Protein AF-A0A8J8AXZ5-F1 (afdb_monomer)

InterPro domains:
  IPR045390 ABC-three component system, Middle Component 3 [PF20131] (5-88)

Radius of gyration: 21.17 Å; Cα contacts (8 Å, |Δi|>4): 32; chains: 1; bounding box: 47×40×42 Å

Nearest PDB structures (foldseek):
  8him-assembly1_C  TM=4.279E-01  e=1.914E+00  Brassica oleracea
  8wm9-assembly1_B  TM=2.782E-01  e=3.868E+00  Homo sapiens

Solvent-accessible surface area (backbone atoms only — not comparable to full-atom values): 5442 Å² total; per-residue (Å²): 136,82,63,65,66,61,54,51,53,54,50,49,56,50,50,63,75,38,45,67,57,54,49,52,50,50,52,50,29,42,76,71,56,45,29,47,74,43,80,88,78,75,42,76,46,75,42,85,63,84,63,70,76,85,68,53,70,74,58,58,65,42,48,68,53,50,52,54,48,49,61,51,50,73,76,48,58,70,70,58,50,40,63,72,69,66,63,77,131

Sequence (89 aa):
MLDTESELIAVNARALALRELTLASLSLGVATGLLAVDHEAALVYSLDTNRKPVVAEGVKQMERGAERLGLWFAQLPQEQVFSMLRVAY

Structure (mmCIF, N/CA/C/O backbone):
data_AF-A0A8J8AXZ5-F1
#
_entry.id   AF-A0A8J8AXZ5-F1
#
loop_
_atom_site.group_PDB
_atom_site.id
_atom_site.type_symbol
_atom_site.label_atom_id
_atom_site.label_alt_id
_atom_site.label_comp_id
_atom_site.label_asym_id
_atom_site.label_entity_id
_atom_site.label_seq_id
_atom_site.pdbx_PDB_ins_code
_atom_site.Cartn_x
_atom_site.Cartn_y
_atom_site.Cartn_z
_atom_site.occupancy
_atom_site.B_iso_or_equiv
_atom_site.auth_seq_id
_atom_site.auth_comp_id
_atom_site.auth_asym_id
_atom_site.auth_atom_id
_atom_site.pdbx_PDB_model_num
ATOM 1 N N . MET A 1 1 ? -26.233 -10.534 18.892 1.00 46.12 1 MET A N 1
ATOM 2 C CA . MET A 1 1 ? -25.946 -11.312 17.674 1.00 46.12 1 MET A CA 1
ATOM 3 C C . MET A 1 1 ? -26.086 -10.312 16.545 1.00 46.12 1 MET A C 1
ATOM 5 O O . MET A 1 1 ? -27.199 -9.882 16.306 1.00 46.12 1 MET A O 1
ATOM 9 N N . LEU A 1 2 ? -24.970 -9.754 16.071 1.00 54.22 2 LEU A N 1
ATOM 10 C CA . LEU A 1 2 ? -24.983 -8.660 15.095 1.00 54.22 2 LEU A CA 1
ATOM 11 C C . LEU A 1 2 ? -25.192 -9.244 13.693 1.00 54.22 2 LEU A C 1
ATOM 13 O O . LEU A 1 2 ? -24.600 -10.271 13.362 1.00 54.22 2 LEU A O 1
ATOM 17 N N . ASP A 1 3 ? -26.085 -8.609 12.938 1.00 66.75 3 ASP A N 1
ATOM 18 C CA . ASP A 1 3 ? -26.599 -9.052 11.643 1.00 66.75 3 ASP A CA 1
ATOM 19 C C . ASP A 1 3 ? -25.522 -8.957 10.552 1.00 66.75 3 ASP A C 1
ATOM 21 O O . ASP A 1 3 ? -25.241 -7.884 10.012 1.00 66.75 3 ASP A O 1
ATOM 25 N N . THR A 1 4 ? -24.940 -10.101 10.191 1.00 75.56 4 THR A N 1
ATOM 26 C CA . THR A 1 4 ? -23.935 -10.260 9.121 1.00 75.56 4 THR A CA 1
ATOM 27 C C . THR A 1 4 ? -24.382 -9.687 7.773 1.00 75.56 4 THR A C 1
ATOM 29 O O . THR A 1 4 ? -23.559 -9.238 6.977 1.00 75.56 4 THR A O 1
ATOM 32 N N . GLU A 1 5 ? -25.687 -9.663 7.511 1.00 75.44 5 GLU A N 1
ATOM 33 C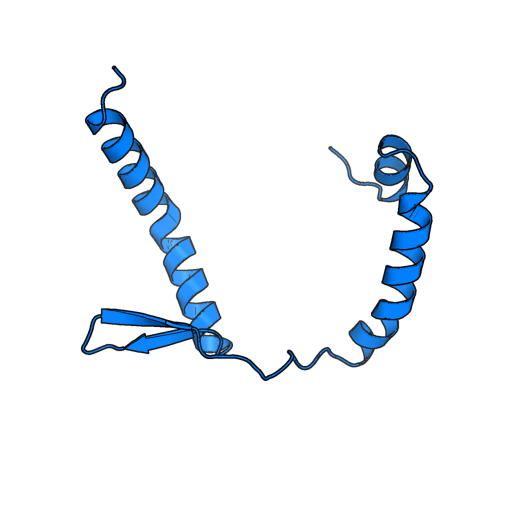 CA . GLU A 1 5 ? -26.268 -9.104 6.289 1.00 75.44 5 GLU A CA 1
ATOM 34 C C . GLU A 1 5 ? -26.086 -7.580 6.205 1.00 75.44 5 GLU A C 1
ATOM 36 O O . GLU A 1 5 ? -25.727 -7.044 5.153 1.00 75.44 5 GLU A O 1
ATOM 41 N N . SER A 1 6 ? -26.230 -6.875 7.331 1.00 75.62 6 SER A N 1
ATOM 42 C CA . SER A 1 6 ? -26.044 -5.424 7.379 1.00 75.62 6 SER A CA 1
ATOM 43 C C . SER A 1 6 ? -24.572 -5.032 7.196 1.00 75.62 6 SER A C 1
ATOM 45 O O . SER A 1 6 ? -24.281 -3.999 6.589 1.00 75.62 6 SER A O 1
ATOM 47 N N . GLU A 1 7 ? -23.636 -5.857 7.675 1.00 78.31 7 GLU A N 1
ATOM 48 C CA . GLU A 1 7 ? -22.196 -5.657 7.463 1.00 78.31 7 GLU A CA 1
ATOM 49 C C . GLU A 1 7 ? -21.804 -5.862 5.993 1.00 78.31 7 GLU A C 1
ATOM 51 O O . GLU A 1 7 ? -21.066 -5.051 5.429 1.00 78.31 7 GLU A O 1
ATOM 56 N N . LEU A 1 8 ? -22.346 -6.894 5.339 1.00 77.94 8 LEU A N 1
ATOM 57 C CA . LEU A 1 8 ? -22.126 -7.167 3.914 1.00 77.94 8 LEU A CA 1
ATOM 58 C C . LEU A 1 8 ? -22.591 -6.010 3.021 1.00 77.94 8 LEU A C 1
ATOM 60 O O . LEU A 1 8 ? -21.866 -5.604 2.108 1.00 77.94 8 LEU A O 1
ATOM 64 N N . ILE A 1 9 ? -23.766 -5.442 3.304 1.00 81.62 9 ILE A N 1
ATOM 65 C CA . ILE A 1 9 ? -24.295 -4.286 2.566 1.00 81.62 9 ILE A CA 1
ATOM 66 C C . ILE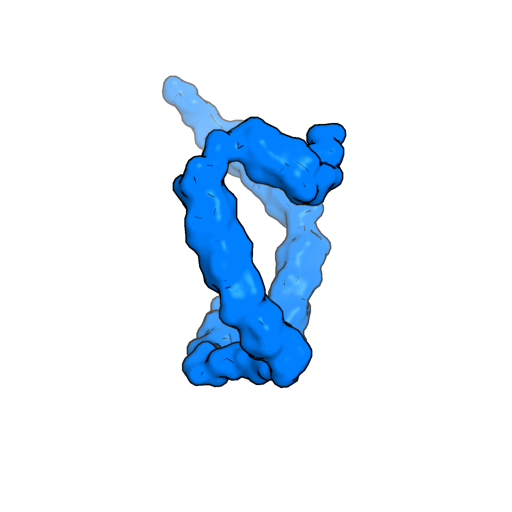 A 1 9 ? -23.395 -3.059 2.768 1.00 81.62 9 ILE A C 1
ATOM 68 O O . ILE A 1 9 ? -23.075 -2.360 1.803 1.00 81.62 9 ILE A O 1
ATOM 72 N N . ALA A 1 10 ? -22.927 -2.822 3.997 1.00 81.62 10 ALA A N 1
ATOM 73 C CA . ALA A 1 10 ? -22.020 -1.718 4.294 1.00 81.62 10 ALA A CA 1
ATOM 74 C C . ALA A 1 10 ? -20.666 -1.859 3.568 1.00 81.62 10 ALA A C 1
ATOM 76 O O . ALA A 1 10 ? -20.147 -0.878 3.026 1.00 81.62 10 ALA A O 1
ATOM 77 N N . VAL A 1 11 ? -20.108 -3.073 3.501 1.00 84.19 11 VAL A N 1
ATOM 78 C CA . VAL A 1 11 ? -18.870 -3.357 2.755 1.00 84.19 11 VAL A CA 1
ATOM 79 C C . VAL A 1 11 ? -19.075 -3.163 1.255 1.00 84.19 11 VAL A C 1
ATOM 81 O O . VAL A 1 11 ? -18.234 -2.539 0.609 1.00 84.19 11 VAL A O 1
ATOM 84 N N . ASN A 1 12 ? -20.194 -3.633 0.698 1.00 87.81 12 ASN A N 1
ATOM 85 C CA . ASN A 1 12 ? -20.497 -3.481 -0.724 1.00 87.81 12 ASN A CA 1
ATOM 86 C C . ASN A 1 12 ? -20.602 -2.004 -1.132 1.00 87.81 12 ASN A C 1
ATOM 88 O O . ASN A 1 12 ? -19.940 -1.577 -2.079 1.00 87.81 12 ASN A O 1
ATOM 92 N N . ALA A 1 13 ? -21.355 -1.204 -0.371 1.00 87.81 13 ALA A N 1
ATOM 93 C CA . ALA A 1 13 ? -21.496 0.227 -0.630 1.00 87.81 13 ALA A CA 1
ATOM 94 C C . ALA A 1 13 ? -20.137 0.946 -0.594 1.00 87.81 13 ALA A C 1
ATOM 96 O O . ALA A 1 13 ? -19.834 1.775 -1.455 1.00 87.81 13 ALA A O 1
ATOM 97 N N . ARG A 1 14 ? -19.277 0.581 0.365 1.00 87.00 14 ARG A N 1
ATOM 98 C CA . ARG A 1 14 ? -17.915 1.117 0.463 1.00 87.00 14 ARG A CA 1
ATOM 99 C C . ARG A 1 14 ? -17.032 0.675 -0.703 1.00 87.00 14 ARG A C 1
ATOM 101 O O . ARG A 1 14 ? -16.284 1.492 -1.229 1.00 87.00 14 ARG A O 1
ATOM 108 N N . ALA A 1 15 ? -17.131 -0.582 -1.129 1.00 87.19 15 ALA A N 1
ATOM 109 C CA . ALA A 1 15 ? -16.389 -1.102 -2.273 1.00 87.19 15 ALA A CA 1
ATOM 110 C C . ALA A 1 15 ? -16.772 -0.374 -3.573 1.00 87.19 15 ALA A C 1
ATOM 112 O O . ALA A 1 15 ? -15.895 -0.002 -4.349 1.00 87.19 15 ALA A O 1
ATOM 113 N N . LEU A 1 16 ? -18.064 -0.092 -3.777 1.00 92.38 16 LEU A N 1
ATOM 114 C CA . LEU A 1 16 ? -18.538 0.696 -4.917 1.00 92.38 16 LEU A CA 1
ATOM 115 C C . LEU A 1 16 ? -18.032 2.141 -4.865 1.00 92.38 16 LEU A C 1
ATOM 117 O O . LEU A 1 16 ? -17.554 2.652 -5.877 1.00 92.38 16 LEU A O 1
ATOM 121 N N . ALA A 1 17 ? -18.077 2.781 -3.693 1.00 92.56 17 ALA A N 1
ATOM 122 C CA . ALA A 1 17 ? -17.576 4.144 -3.511 1.00 92.56 17 ALA A CA 1
ATOM 123 C C . ALA A 1 17 ? -16.059 4.261 -3.748 1.00 92.56 17 ALA A C 1
ATOM 125 O O . ALA A 1 17 ? -15.582 5.294 -4.212 1.00 92.56 17 ALA A O 1
ATOM 126 N N . LEU A 1 18 ? -15.297 3.202 -3.452 1.00 93.62 18 LEU A N 1
ATOM 127 C CA . LEU A 1 18 ? -13.842 3.166 -3.613 1.00 93.62 18 LEU A CA 1
ATOM 128 C C . LEU A 1 18 ? -13.381 2.616 -4.968 1.00 93.62 18 LEU A C 1
ATOM 130 O O . LEU A 1 18 ? -12.179 2.600 -5.214 1.00 93.62 18 LEU A O 1
ATOM 134 N N . ARG A 1 19 ? -14.292 2.213 -5.863 1.00 92.50 19 ARG A N 1
ATOM 135 C CA . ARG A 1 19 ? -13.952 1.558 -7.139 1.00 92.50 19 ARG A CA 1
ATOM 136 C C . ARG A 1 19 ? -12.907 2.330 -7.948 1.00 92.50 19 ARG A C 1
ATOM 138 O O . ARG A 1 19 ? -11.922 1.748 -8.393 1.00 92.50 19 ARG A O 1
ATOM 145 N N . GLU A 1 20 ? -13.107 3.637 -8.107 1.00 92.94 20 GLU A N 1
ATOM 146 C CA . GLU A 1 20 ? -12.182 4.504 -8.849 1.00 92.94 20 GLU A CA 1
ATOM 147 C C . GLU A 1 20 ? -10.821 4.623 -8.147 1.00 92.94 20 GLU A C 1
ATOM 149 O O . GLU A 1 20 ? -9.779 4.587 -8.798 1.00 92.94 20 GLU A O 1
ATOM 154 N N . LEU A 1 21 ? -10.806 4.687 -6.811 1.00 92.31 21 LEU A N 1
ATOM 155 C CA . LEU A 1 21 ? -9.566 4.732 -6.033 1.00 92.31 21 LEU A CA 1
ATOM 156 C C . LEU A 1 21 ? -8.789 3.416 -6.138 1.00 92.31 21 LEU A C 1
ATOM 158 O O . LEU A 1 21 ? -7.566 3.430 -6.281 1.00 92.31 21 LEU A O 1
ATOM 162 N N . THR A 1 22 ? -9.484 2.281 -6.076 1.00 90.81 22 THR A N 1
ATOM 163 C CA . THR A 1 22 ? -8.884 0.958 -6.258 1.00 90.81 22 THR A CA 1
ATOM 164 C C . THR A 1 22 ? -8.283 0.837 -7.653 1.00 90.81 22 THR A C 1
ATOM 166 O O . THR A 1 22 ? -7.139 0.405 -7.778 1.00 90.81 22 THR A O 1
ATOM 169 N N . LEU A 1 23 ? -8.999 1.288 -8.687 1.00 91.69 23 LEU A N 1
ATOM 170 C CA . LEU A 1 23 ? -8.494 1.292 -10.057 1.00 91.69 23 LEU A CA 1
ATOM 171 C C . LEU A 1 23 ? -7.251 2.180 -10.198 1.00 91.69 23 LEU A C 1
ATOM 173 O O . LEU A 1 23 ? -6.230 1.711 -10.692 1.00 91.69 23 LEU A O 1
ATOM 177 N N . ALA A 1 24 ? -7.298 3.419 -9.703 1.00 91.62 24 ALA A N 1
ATOM 178 C CA . ALA A 1 24 ? -6.165 4.343 -9.749 1.00 91.62 24 ALA A CA 1
ATOM 179 C C . ALA A 1 24 ? -4.933 3.782 -9.018 1.00 91.62 24 ALA A C 1
ATOM 181 O O . ALA A 1 24 ? -3.807 3.901 -9.502 1.00 91.62 24 ALA A O 1
ATOM 182 N N . SER A 1 25 ? -5.150 3.125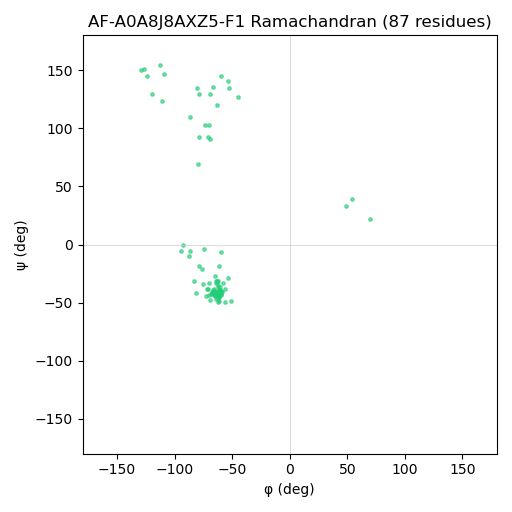 -7.876 1.00 89.88 25 SER A N 1
ATOM 183 C CA . SER A 1 25 ? -4.087 2.500 -7.081 1.00 89.88 25 SER A CA 1
ATOM 184 C C . SER A 1 25 ? -3.460 1.306 -7.807 1.00 89.88 25 SER A C 1
ATOM 186 O O . SER A 1 25 ? -2.237 1.172 -7.821 1.00 89.88 25 SER A O 1
ATOM 188 N N . LEU A 1 26 ? -4.273 0.472 -8.467 1.00 90.94 26 LEU A N 1
ATOM 189 C CA . LEU A 1 26 ? -3.793 -0.625 -9.313 1.00 90.94 26 LEU A CA 1
ATOM 190 C C . LEU A 1 26 ? -3.011 -0.100 -10.521 1.00 90.94 26 LEU A C 1
ATOM 192 O O . LEU A 1 26 ? -1.907 -0.573 -10.782 1.00 90.94 26 LEU A O 1
ATOM 196 N N . SER A 1 27 ? -3.534 0.909 -11.223 1.00 90.44 27 SER A N 1
ATOM 197 C CA . SER A 1 27 ? -2.848 1.534 -12.360 1.00 90.44 27 SER A CA 1
ATOM 198 C C . SER A 1 27 ? -1.499 2.124 -11.956 1.00 90.44 27 SER A C 1
ATOM 200 O O . SER A 1 27 ? -0.512 1.927 -12.663 1.00 90.44 27 SER A O 1
ATOM 202 N N . LEU A 1 28 ? -1.430 2.793 -10.802 1.00 89.81 28 LEU A N 1
ATOM 203 C CA . LEU A 1 28 ? -0.177 3.312 -10.264 1.00 89.81 28 LEU A CA 1
ATOM 204 C C . LEU A 1 28 ? 0.793 2.180 -9.906 1.00 89.81 28 LEU A C 1
ATOM 206 O O . LEU A 1 28 ? 1.972 2.258 -10.248 1.00 89.81 28 LEU A O 1
ATOM 210 N N . GLY A 1 29 ? 0.313 1.116 -9.258 1.00 87.75 29 GLY A N 1
ATOM 211 C CA . GLY A 1 29 ? 1.131 -0.045 -8.908 1.00 87.75 29 GLY A CA 1
ATOM 212 C C . GLY A 1 29 ? 1.732 -0.734 -10.136 1.00 87.75 29 GLY A C 1
ATOM 213 O O . GLY A 1 29 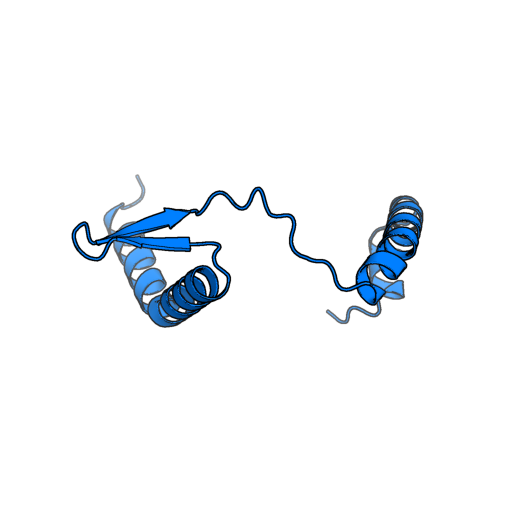? 2.912 -1.075 -10.128 1.00 87.75 29 GLY A O 1
ATOM 214 N N . VAL A 1 30 ? 0.965 -0.855 -11.221 1.00 88.50 30 VAL A N 1
ATOM 215 C CA . VAL A 1 30 ? 1.458 -1.393 -12.499 1.00 88.50 30 VAL A CA 1
ATOM 216 C C . VAL A 1 30 ? 2.453 -0.437 -13.159 1.00 88.50 30 VAL A C 1
ATOM 218 O O . VAL A 1 30 ? 3.548 -0.851 -13.534 1.00 88.50 30 VAL A O 1
ATOM 221 N N . ALA A 1 31 ? 2.128 0.856 -13.251 1.00 84.56 31 ALA A N 1
ATOM 222 C CA . ALA A 1 31 ? 2.994 1.856 -13.881 1.00 84.56 31 ALA A CA 1
ATOM 223 C C . ALA A 1 31 ? 4.345 2.027 -13.161 1.00 84.56 31 ALA A C 1
ATOM 225 O O . ALA A 1 31 ? 5.358 2.325 -13.792 1.00 84.56 31 ALA A O 1
ATOM 226 N N . THR A 1 32 ? 4.366 1.831 -11.842 1.00 84.12 32 THR A N 1
ATOM 227 C CA . THR A 1 32 ? 5.579 1.906 -11.010 1.00 84.12 32 THR A CA 1
ATOM 228 C C . THR A 1 32 ? 6.347 0.584 -10.934 1.00 84.12 32 THR A C 1
ATOM 230 O O . THR A 1 32 ? 7.438 0.552 -10.366 1.00 84.12 32 THR A O 1
ATOM 233 N N . GLY A 1 33 ? 5.815 -0.499 -11.512 1.00 82.81 33 GLY A N 1
ATOM 234 C CA . GLY A 1 33 ? 6.421 -1.829 -11.447 1.00 82.81 33 GLY A CA 1
ATOM 235 C C . GLY A 1 33 ? 6.369 -2.467 -10.055 1.00 82.81 33 GLY A C 1
ATOM 236 O O . GLY A 1 33 ? 7.176 -3.347 -9.769 1.00 82.81 33 GLY A O 1
ATOM 237 N N . LEU A 1 34 ? 5.451 -2.020 -9.192 1.00 84.75 34 LEU A N 1
ATOM 238 C CA . LEU A 1 34 ? 5.163 -2.632 -7.889 1.00 84.75 34 LEU A CA 1
ATOM 239 C C . LEU A 1 34 ? 4.206 -3.821 -8.018 1.00 84.75 34 LEU A C 1
ATOM 241 O O . LEU A 1 34 ? 4.280 -4.763 -7.235 1.00 84.75 34 LEU A O 1
ATOM 245 N N . LEU A 1 35 ? 3.302 -3.775 -8.997 1.00 89.06 35 LEU A N 1
ATOM 246 C CA . LEU A 1 35 ? 2.288 -4.795 -9.245 1.00 89.06 35 LEU A CA 1
ATOM 247 C C . LEU A 1 35 ? 2.349 -5.266 -10.697 1.00 89.06 35 LEU A C 1
ATOM 249 O O . LEU A 1 35 ? 2.677 -4.497 -11.599 1.00 89.06 35 LEU A O 1
ATOM 253 N N . ALA A 1 36 ? 1.955 -6.512 -10.923 1.00 87.25 36 ALA A N 1
ATOM 254 C CA . ALA A 1 36 ? 1.664 -7.039 -12.246 1.00 87.25 36 ALA A CA 1
ATOM 255 C C . ALA A 1 36 ? 0.297 -7.729 -12.254 1.00 87.25 36 ALA A C 1
ATOM 257 O O . ALA A 1 36 ? -0.173 -8.232 -11.230 1.00 87.25 36 ALA A O 1
ATOM 258 N N . VAL A 1 37 ? -0.354 -7.691 -13.416 1.00 88.69 37 VAL A N 1
ATOM 259 C CA . VAL A 1 37 ? -1.695 -8.238 -13.630 1.00 88.69 37 VAL A CA 1
ATOM 260 C C . VAL A 1 37 ? -1.577 -9.459 -14.528 1.00 88.69 37 VAL A C 1
ATOM 262 O O . VAL A 1 37 ? -1.054 -9.366 -15.637 1.00 88.69 37 VAL A O 1
ATOM 265 N N . ASP A 1 38 ? -2.081 -10.590 -14.047 1.00 87.94 38 ASP A N 1
ATOM 266 C CA . ASP A 1 38 ? -2.340 -11.764 -14.868 1.00 87.94 38 ASP A CA 1
ATOM 267 C C . ASP A 1 38 ? -3.736 -11.623 -15.485 1.00 87.94 38 ASP A C 1
ATOM 269 O O . ASP A 1 38 ? -4.757 -11.688 -14.793 1.00 87.94 38 ASP A O 1
ATOM 273 N N . HIS A 1 39 ? -3.775 -11.396 -16.796 1.00 85.06 39 HIS A N 1
ATOM 274 C CA . HIS A 1 39 ? -5.020 -11.215 -17.535 1.00 85.06 39 HIS A CA 1
ATOM 275 C C . HIS A 1 39 ? -5.770 -12.526 -17.801 1.00 85.06 39 HIS A C 1
ATOM 277 O O . HIS A 1 39 ? -6.978 -12.472 -18.024 1.00 85.06 39 HIS A O 1
ATOM 283 N N . GLU A 1 40 ? -5.099 -13.682 -17.764 1.00 86.88 40 GLU A N 1
ATOM 284 C CA . GLU A 1 40 ? -5.754 -14.982 -17.943 1.00 86.88 40 GLU A CA 1
ATOM 285 C C . GLU A 1 40 ? -6.397 -15.456 -16.638 1.00 86.88 40 GLU A C 1
ATOM 287 O O . GLU A 1 40 ? -7.535 -15.924 -16.641 1.00 86.88 40 GLU A O 1
ATOM 292 N N . ALA A 1 41 ? -5.702 -15.280 -15.511 1.00 87.69 41 ALA A N 1
ATOM 293 C CA . ALA A 1 41 ? -6.206 -15.681 -14.198 1.00 87.69 41 ALA A CA 1
ATOM 294 C C . ALA A 1 41 ? -7.060 -14.606 -13.499 1.00 87.69 41 ALA A C 1
ATOM 296 O O . ALA A 1 41 ? -7.665 -14.889 -12.465 1.00 87.69 41 ALA A O 1
ATOM 297 N N . ALA A 1 42 ? -7.103 -13.378 -14.032 1.00 84.88 42 ALA A N 1
ATOM 298 C CA . ALA A 1 42 ? -7.700 -12.204 -13.386 1.00 84.88 42 ALA A CA 1
ATOM 299 C C . ALA A 1 42 ? -7.130 -11.939 -11.975 1.00 84.88 42 ALA A C 1
ATOM 301 O O . ALA A 1 42 ? -7.852 -11.558 -11.050 1.00 84.88 42 ALA A O 1
ATOM 302 N N . LEU A 1 43 ? -5.819 -12.141 -11.815 1.00 87.19 43 LEU A N 1
ATOM 303 C CA . LEU A 1 43 ? -5.100 -11.972 -10.552 1.00 87.19 43 LEU A CA 1
ATOM 304 C C . LEU A 1 43 ? -4.131 -10.790 -10.612 1.00 87.19 43 LEU A C 1
ATOM 306 O O . LEU A 1 43 ? -3.629 -10.414 -11.669 1.00 87.19 43 LEU A O 1
ATOM 310 N N . VAL A 1 44 ? -3.836 -10.224 -9.442 1.00 86.75 44 VAL A N 1
ATOM 311 C CA . VAL A 1 44 ? -2.811 -9.191 -9.261 1.00 86.75 44 VAL A CA 1
ATOM 312 C C . VAL A 1 44 ? -1.778 -9.722 -8.283 1.00 86.75 44 VAL A C 1
ATOM 314 O O . VAL A 1 44 ? -2.134 -10.191 -7.203 1.00 86.75 44 VAL A O 1
ATOM 317 N N . TYR A 1 45 ? -0.504 -9.636 -8.647 1.00 85.88 45 TYR A N 1
ATOM 318 C CA . TYR A 1 45 ? 0.599 -10.064 -7.796 1.00 85.88 45 TYR A CA 1
ATOM 319 C C . TYR A 1 45 ? 1.589 -8.926 -7.574 1.00 85.88 45 TYR A C 1
ATOM 321 O O . TYR A 1 45 ? 1.830 -8.092 -8.450 1.00 85.88 45 TYR A O 1
ATOM 329 N N . SER A 1 46 ? 2.154 -8.893 -6.367 1.00 84.69 46 SER A N 1
ATOM 330 C CA . SER A 1 46 ? 3.247 -7.984 -6.047 1.00 84.69 46 SER A CA 1
ATOM 331 C C . SER A 1 46 ? 4.484 -8.425 -6.806 1.00 84.69 46 SER A C 1
ATOM 333 O O . SER A 1 46 ? 4.883 -9.588 -6.738 1.00 84.69 46 SER A O 1
ATOM 335 N N . LEU A 1 47 ? 5.109 -7.489 -7.502 1.00 81.06 47 LEU A N 1
ATOM 336 C CA . LEU A 1 47 ? 6.461 -7.682 -7.983 1.00 81.06 47 LEU A CA 1
ATOM 337 C C . LEU A 1 47 ? 7.396 -7.448 -6.800 1.00 81.06 47 LEU A C 1
ATOM 339 O O . LEU A 1 47 ? 7.263 -6.463 -6.074 1.00 81.06 47 LEU A O 1
ATOM 343 N N . ASP A 1 48 ? 8.306 -8.389 -6.570 1.00 67.88 48 ASP A N 1
ATOM 344 C CA . ASP A 1 48 ? 9.271 -8.297 -5.484 1.00 67.88 48 ASP A CA 1
ATOM 345 C C . ASP A 1 48 ? 10.285 -7.200 -5.832 1.00 67.88 48 ASP A C 1
ATOM 347 O O . ASP A 1 48 ? 11.258 -7.402 -6.567 1.00 67.88 48 ASP A O 1
ATOM 351 N N . THR A 1 49 ? 10.018 -5.977 -5.377 1.00 61.38 49 THR A N 1
ATOM 352 C CA . THR A 1 49 ? 10.913 -4.845 -5.590 1.00 61.38 49 THR A CA 1
ATOM 353 C C . THR A 1 49 ? 12.051 -4.904 -4.584 1.00 61.38 49 THR A C 1
ATOM 355 O O . THR A 1 49 ? 12.225 -4.015 -3.755 1.00 61.38 49 THR A O 1
ATOM 358 N N . ASN A 1 50 ? 12.930 -5.895 -4.738 1.00 55.69 50 ASN A N 1
ATOM 359 C CA . ASN A 1 50 ? 14.285 -5.821 -4.181 1.00 55.69 50 ASN A CA 1
ATOM 360 C C . ASN A 1 50 ? 15.065 -4.610 -4.753 1.00 55.69 50 ASN A C 1
ATOM 362 O O . ASN A 1 50 ? 16.168 -4.267 -4.326 1.00 55.69 50 ASN A O 1
ATOM 366 N N . ARG A 1 51 ? 14.473 -3.918 -5.733 1.00 54.22 51 ARG A N 1
ATOM 367 C CA . ARG A 1 51 ? 14.892 -2.618 -6.230 1.00 54.22 51 ARG A CA 1
ATOM 368 C C . ARG A 1 51 ? 14.421 -1.525 -5.271 1.00 54.22 51 ARG A C 1
ATOM 370 O O . ARG A 1 51 ? 13.321 -0.995 -5.400 1.00 54.22 51 ARG A O 1
ATOM 377 N N . LYS A 1 52 ? 15.297 -1.169 -4.328 1.00 56.28 52 LYS A N 1
ATOM 378 C CA . LYS A 1 52 ? 15.173 0.050 -3.516 1.00 56.28 52 LYS A CA 1
ATOM 379 C C . LYS A 1 52 ? 14.797 1.212 -4.456 1.00 56.28 52 LYS A C 1
ATOM 381 O O . LYS A 1 52 ? 15.493 1.380 -5.466 1.00 56.28 52 LYS A O 1
ATOM 386 N N . PRO A 1 53 ? 13.720 1.976 -4.191 1.00 58.00 53 PRO A N 1
ATOM 387 C CA . PRO A 1 53 ? 13.366 3.105 -5.039 1.00 58.00 53 PRO A CA 1
ATOM 388 C C . PRO A 1 53 ? 14.589 4.010 -5.184 1.00 58.00 53 PRO A C 1
ATOM 390 O O . PRO A 1 53 ? 15.307 4.255 -4.210 1.00 58.00 53 PRO A O 1
ATOM 393 N N . VAL A 1 54 ? 14.874 4.453 -6.411 1.00 62.09 54 VAL A N 1
ATOM 394 C CA . VAL A 1 54 ? 15.987 5.371 -6.668 1.00 62.09 54 VAL A CA 1
ATOM 395 C C . VAL A 1 54 ? 15.602 6.709 -6.053 1.00 62.09 54 VAL A C 1
ATOM 397 O O . VAL A 1 54 ? 14.927 7.530 -6.667 1.00 62.09 54 VAL A O 1
ATOM 400 N N . VAL A 1 55 ? 15.983 6.894 -4.793 1.00 65.06 55 VAL A N 1
ATOM 401 C CA . VAL A 1 55 ? 15.789 8.146 -4.074 1.00 65.06 55 VAL A CA 1
ATOM 402 C C . VAL A 1 55 ? 16.612 9.205 -4.798 1.00 65.06 55 VAL A C 1
ATOM 404 O O . VAL A 1 55 ? 17.828 9.054 -4.942 1.00 65.06 55 VAL A O 1
ATOM 407 N N . ALA A 1 56 ? 15.946 10.253 -5.287 1.00 71.12 56 ALA A N 1
ATOM 408 C CA . ALA A 1 56 ? 16.615 11.387 -5.909 1.00 71.12 56 ALA A CA 1
ATOM 409 C C . ALA A 1 56 ? 17.678 11.945 -4.952 1.00 71.12 56 ALA A C 1
ATOM 411 O O . ALA A 1 56 ? 17.454 12.014 -3.743 1.00 71.12 56 ALA A O 1
ATOM 412 N N . GLU A 1 57 ? 18.833 12.354 -5.476 1.00 70.69 57 GLU A N 1
ATOM 413 C CA . GLU A 1 57 ? 19.983 12.727 -4.640 1.00 70.69 57 GLU A CA 1
ATOM 414 C C . GLU A 1 57 ? 19.654 13.863 -3.653 1.00 70.69 57 GLU A C 1
ATOM 416 O O . GLU A 1 57 ? 20.096 13.839 -2.508 1.00 70.69 57 GLU A O 1
ATOM 421 N N . GLY A 1 58 ? 18.775 14.795 -4.044 1.00 70.94 58 GLY A N 1
ATOM 422 C CA . GLY A 1 58 ? 18.270 15.841 -3.148 1.00 70.94 58 GLY A CA 1
ATOM 423 C C . GLY A 1 58 ? 17.486 15.302 -1.944 1.00 70.94 58 GLY A C 1
ATOM 424 O O . GLY A 1 58 ? 17.618 15.831 -0.847 1.00 70.94 58 GLY A O 1
ATOM 425 N N . VAL A 1 59 ? 16.733 14.210 -2.106 1.00 71.50 59 VAL A N 1
ATOM 426 C CA . VAL A 1 59 ? 15.979 13.575 -1.010 1.00 71.50 59 VAL A CA 1
ATOM 427 C C . VAL A 1 59 ? 16.914 12.791 -0.083 1.00 71.50 59 VAL A C 1
ATOM 429 O O . VAL A 1 59 ? 16.720 12.814 1.130 1.00 71.50 59 VAL A O 1
ATOM 432 N N . LYS A 1 60 ? 17.985 12.176 -0.605 1.00 71.25 60 LYS A N 1
ATOM 433 C CA . LYS A 1 60 ? 19.009 11.531 0.244 1.00 71.25 60 LYS A CA 1
ATOM 434 C C . LYS A 1 60 ? 19.708 12.529 1.164 1.00 71.25 60 LYS A C 1
ATOM 436 O O . LYS A 1 60 ? 20.007 12.216 2.311 1.00 71.25 60 LYS A O 1
ATOM 441 N N . GLN A 1 61 ? 19.941 13.752 0.691 1.00 75.00 61 GLN A N 1
ATOM 442 C CA . GLN A 1 61 ? 20.528 14.806 1.525 1.00 75.00 61 GLN A CA 1
ATOM 443 C C . GLN A 1 61 ? 19.608 15.214 2.685 1.00 75.00 61 GLN A C 1
ATOM 445 O O . GLN A 1 61 ? 20.093 15.626 3.740 1.00 75.00 61 GLN A O 1
ATOM 450 N N . MET A 1 62 ? 18.292 15.047 2.525 1.00 77.75 62 MET A N 1
ATOM 451 C CA . MET A 1 62 ? 17.305 15.334 3.566 1.00 77.75 62 MET A CA 1
ATOM 452 C C . MET A 1 62 ? 17.206 14.226 4.622 1.00 77.75 62 MET A C 1
ATOM 454 O O . MET A 1 62 ? 16.747 14.510 5.723 1.00 77.75 62 MET A O 1
ATOM 458 N N . GLU A 1 63 ? 17.676 13.005 4.343 1.00 76.88 63 GLU A N 1
ATOM 459 C CA . GLU A 1 63 ? 17.602 11.851 5.257 1.00 76.88 63 GLU A CA 1
ATOM 460 C C . GLU A 1 63 ? 18.264 12.150 6.611 1.00 76.8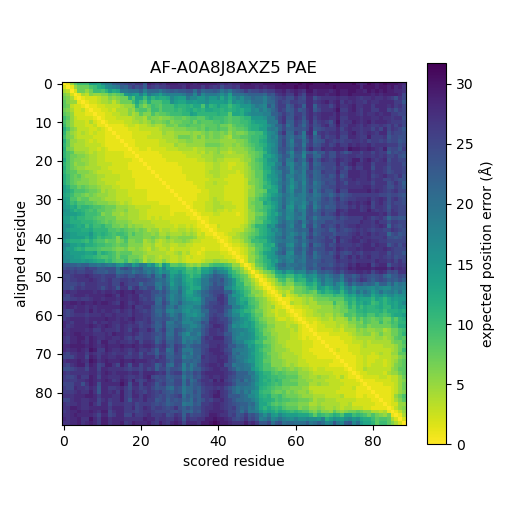8 63 GLU A C 1
ATOM 462 O O . GLU A 1 63 ? 17.635 12.026 7.660 1.00 76.88 63 GLU A O 1
ATOM 467 N N . ARG A 1 64 ? 19.497 12.673 6.592 1.00 76.81 64 ARG A N 1
ATOM 468 C CA . ARG A 1 64 ? 20.224 13.061 7.816 1.00 76.81 64 ARG A CA 1
ATOM 469 C C . ARG A 1 64 ? 19.542 14.201 8.573 1.00 76.81 64 ARG A C 1
ATOM 471 O O . ARG A 1 64 ? 19.631 14.282 9.795 1.00 76.81 64 ARG A O 1
ATOM 478 N N . GLY A 1 65 ? 18.896 15.116 7.850 1.00 79.94 65 GLY A N 1
ATOM 479 C CA . GLY A 1 65 ? 18.131 16.208 8.450 1.00 79.94 65 GLY A CA 1
ATOM 480 C C . GLY A 1 65 ? 16.862 15.698 9.132 1.00 79.94 65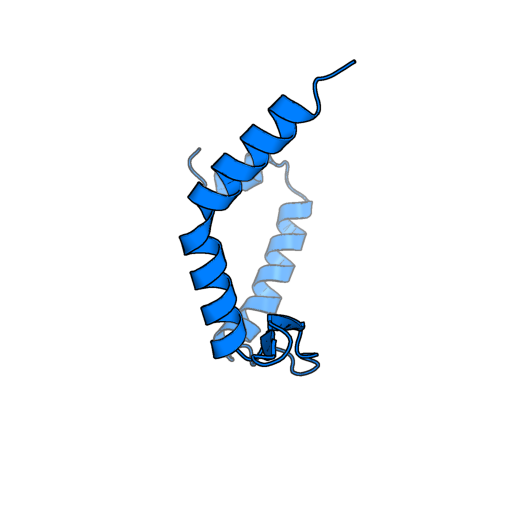 GLY A C 1
ATOM 481 O O . GLY A 1 65 ? 16.579 16.087 10.263 1.00 79.94 65 GLY A O 1
ATOM 482 N N . ALA A 1 66 ? 16.146 14.788 8.469 1.00 82.06 66 ALA A N 1
ATOM 483 C CA . ALA A 1 66 ? 14.930 14.161 8.968 1.00 82.06 66 ALA A CA 1
ATOM 484 C C . ALA A 1 66 ? 15.194 13.294 10.206 1.00 82.06 66 ALA A C 1
ATOM 486 O O . ALA A 1 66 ? 14.445 13.383 11.174 1.00 82.06 66 ALA A O 1
ATOM 487 N N . GLU A 1 67 ? 16.289 12.528 10.225 1.00 83.75 67 GLU A N 1
ATOM 488 C CA . GLU A 1 67 ? 16.692 11.728 11.389 1.00 83.75 67 GLU A CA 1
ATOM 489 C C . GLU A 1 67 ? 16.966 12.611 12.618 1.00 83.75 67 GLU A C 1
ATOM 491 O O . GLU A 1 67 ? 16.458 12.356 13.711 1.00 83.75 67 GLU A O 1
ATOM 496 N N . ARG A 1 68 ? 17.697 13.718 12.432 1.00 86.81 68 ARG A N 1
ATOM 497 C CA . ARG A 1 68 ? 17.957 14.691 13.505 1.00 86.81 68 ARG A CA 1
ATOM 498 C C . ARG A 1 68 ? 16.684 15.380 13.989 1.00 86.81 68 ARG A C 1
ATOM 500 O O . ARG A 1 68 ? 16.535 15.591 15.189 1.00 86.81 68 ARG A O 1
ATOM 507 N N . LEU A 1 69 ? 15.778 15.719 13.072 1.00 86.31 69 LEU A N 1
ATOM 508 C CA . LEU A 1 69 ? 14.465 16.274 13.406 1.00 86.31 69 LEU A CA 1
ATOM 509 C C . LEU A 1 69 ? 13.630 15.287 14.224 1.00 86.31 69 LEU A C 1
ATOM 511 O O . LEU A 1 69 ? 13.047 15.680 15.228 1.00 86.31 69 LEU A O 1
ATOM 515 N N . GLY A 1 70 ? 13.620 14.009 13.841 1.00 86.06 70 GLY A N 1
ATOM 516 C CA . GLY A 1 70 ? 12.921 12.950 14.567 1.00 86.06 70 GLY A CA 1
ATOM 517 C C . GLY A 1 70 ? 13.468 12.747 15.979 1.00 86.06 70 GLY A C 1
ATOM 518 O O . GLY A 1 70 ? 12.696 12.712 16.934 1.00 86.06 70 GLY A O 1
ATOM 519 N N . LEU A 1 71 ? 14.797 12.700 16.134 1.00 89.50 71 LEU A N 1
ATOM 520 C CA . LEU A 1 71 ? 15.447 12.622 17.448 1.00 89.50 71 LEU A CA 1
ATOM 521 C C . LEU A 1 71 ? 15.122 13.828 18.335 1.00 89.50 71 LEU A C 1
ATOM 523 O O . LEU A 1 71 ? 14.969 13.677 19.545 1.00 89.50 71 LEU A O 1
ATOM 527 N N . TRP A 1 72 ? 15.006 15.017 17.745 1.00 87.62 72 TRP A N 1
ATOM 528 C CA . TRP A 1 72 ? 14.631 16.221 18.476 1.00 87.62 72 TRP A CA 1
ATOM 529 C C . TRP A 1 72 ? 13.150 16.217 18.876 1.00 87.62 72 TRP A C 1
ATOM 531 O O . TRP A 1 72 ? 12.834 16.484 20.032 1.00 87.62 72 TRP A O 1
ATOM 541 N N . PHE A 1 73 ? 12.242 15.831 17.973 1.00 88.88 73 PHE A N 1
ATOM 542 C CA . PHE A 1 73 ? 10.815 15.689 18.288 1.00 88.88 73 PHE A CA 1
ATOM 543 C C . PHE A 1 73 ? 10.533 14.610 19.330 1.00 88.88 73 PHE A C 1
ATOM 545 O O . PHE A 1 73 ? 9.630 14.791 20.140 1.00 88.88 73 PHE A O 1
ATOM 552 N N . ALA A 1 74 ? 11.328 13.539 19.382 1.00 88.88 74 ALA A N 1
ATOM 553 C CA . ALA A 1 74 ? 11.200 12.506 20.410 1.00 88.88 74 ALA A CA 1
ATOM 554 C C . ALA A 1 74 ? 11.424 13.031 21.844 1.00 88.88 74 ALA A C 1
ATOM 556 O O . ALA A 1 74 ? 11.026 12.375 22.803 1.00 88.88 74 ALA A O 1
ATOM 557 N N . GLN A 1 75 ? 12.054 14.200 22.000 1.00 91.88 75 GLN A N 1
ATOM 558 C CA . GLN A 1 75 ? 12.306 14.836 23.297 1.00 91.88 75 GLN A CA 1
ATOM 559 C C . GLN A 1 75 ? 11.223 15.852 23.693 1.00 91.88 75 GLN A C 1
ATOM 561 O O . GLN A 1 75 ? 11.280 16.393 24.797 1.00 91.88 75 GLN A O 1
ATOM 566 N N . LEU A 1 76 ? 10.260 16.142 22.812 1.00 89.31 76 LEU A N 1
ATOM 567 C CA . LEU A 1 76 ? 9.254 17.182 23.016 1.00 89.31 76 LEU A CA 1
ATOM 568 C C . LEU A 1 76 ? 7.860 16.585 23.277 1.00 89.31 76 LEU A C 1
ATOM 570 O O . LEU A 1 76 ? 7.504 15.559 22.695 1.00 89.31 76 LEU A O 1
ATOM 574 N N . PRO A 1 77 ? 7.022 17.243 24.098 1.00 89.19 77 PRO A N 1
ATOM 575 C CA . PRO A 1 77 ? 5.605 16.918 24.203 1.00 89.19 77 PRO A CA 1
ATOM 576 C C . PRO A 1 77 ? 4.889 17.073 22.857 1.00 89.19 77 PRO A C 1
ATOM 578 O O . PRO A 1 77 ? 5.165 17.994 22.086 1.00 89.19 77 PRO A O 1
ATOM 581 N N . GLN A 1 78 ? 3.907 16.210 22.604 1.00 83.06 78 GLN A N 1
ATOM 582 C CA . GLN A 1 78 ? 3.177 16.152 21.334 1.00 83.06 78 GLN A CA 1
ATOM 583 C C . GLN A 1 78 ? 2.517 17.493 20.951 1.00 83.06 78 GLN A C 1
ATOM 585 O O . GLN A 1 78 ? 2.557 17.891 19.789 1.00 83.06 78 GLN A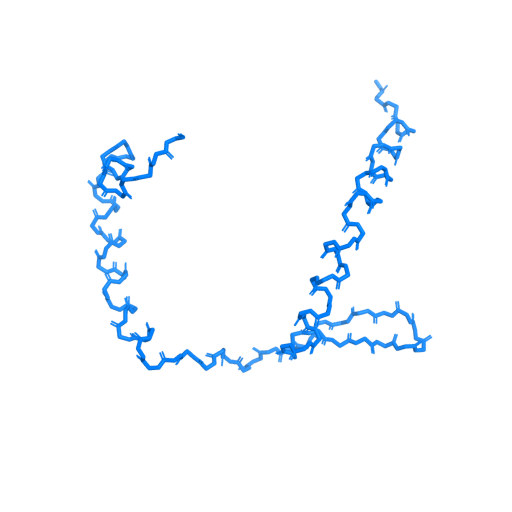 O 1
ATOM 590 N N . GLU A 1 79 ? 1.980 18.233 21.924 1.00 86.12 79 GLU A N 1
ATOM 591 C CA . GLU A 1 79 ? 1.393 19.567 21.717 1.00 86.12 79 GLU A CA 1
ATOM 592 C C . GLU A 1 79 ? 2.413 20.579 21.165 1.00 86.12 79 GLU A C 1
ATOM 594 O O . GLU A 1 79 ? 2.109 21.372 20.271 1.00 86.12 79 GLU A O 1
ATOM 599 N N . GLN A 1 80 ? 3.655 20.513 21.652 1.00 83.06 80 GLN A N 1
ATOM 600 C CA . GLN A 1 80 ? 4.737 21.393 21.223 1.00 83.06 80 GLN A CA 1
ATOM 601 C C . GLN A 1 80 ? 5.197 21.056 19.801 1.00 83.06 80 GLN A C 1
ATOM 603 O O . GLN A 1 80 ? 5.444 21.961 19.002 1.00 83.06 80 GLN A O 1
ATOM 608 N N . VAL A 1 81 ? 5.240 19.766 19.458 1.00 85.56 81 VAL A N 1
ATOM 609 C CA . VAL A 1 81 ? 5.536 19.300 18.095 1.00 85.56 81 VAL A CA 1
ATOM 610 C C . VAL A 1 81 ? 4.475 19.801 17.108 1.00 85.56 81 VAL A C 1
ATOM 612 O O . VAL A 1 81 ? 4.827 20.342 16.058 1.00 85.56 81 VAL A O 1
ATOM 615 N N . PHE A 1 82 ? 3.186 19.709 17.454 1.00 82.25 82 PHE A N 1
ATOM 616 C CA . PHE A 1 82 ? 2.099 20.224 16.612 1.00 82.25 82 PHE A CA 1
ATOM 617 C C . PHE A 1 82 ? 2.180 21.738 16.400 1.00 82.25 82 PHE A C 1
ATOM 619 O O . PHE A 1 82 ? 2.059 22.208 15.266 1.00 82.25 82 PHE A O 1
ATOM 626 N N . SER A 1 83 ? 2.453 22.499 17.466 1.00 82.06 83 SER A N 1
ATOM 627 C CA . SER A 1 83 ? 2.647 23.948 17.366 1.00 82.06 83 SER A CA 1
ATOM 628 C C . SER A 1 83 ? 3.837 24.314 16.470 1.00 82.06 83 SER A C 1
ATOM 630 O O . SER A 1 83 ? 3.743 25.274 15.704 1.00 82.06 83 SER A O 1
ATOM 632 N N . MET A 1 84 ? 4.943 23.566 16.541 1.00 82.50 84 MET A N 1
ATOM 633 C CA . MET A 1 84 ? 6.146 23.812 15.734 1.00 82.50 84 MET A CA 1
ATOM 634 C C . MET A 1 84 ? 5.957 23.462 14.258 1.00 82.50 84 MET A C 1
ATOM 636 O O . MET A 1 84 ? 6.431 24.194 13.390 1.00 82.50 84 MET A O 1
ATOM 640 N N . LEU A 1 85 ? 5.243 22.376 13.956 1.00 83.69 85 LEU A N 1
ATOM 641 C CA . LEU A 1 85 ?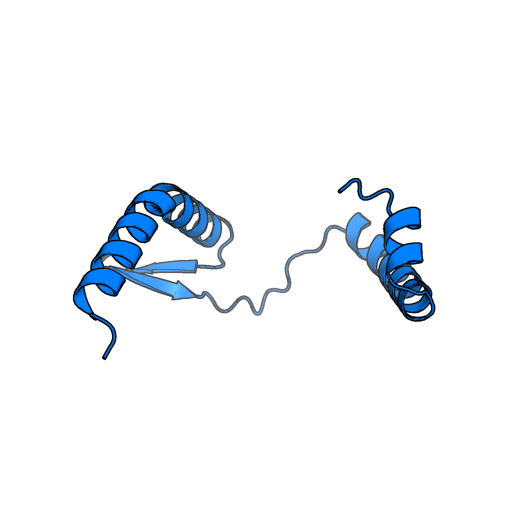 4.961 21.963 12.580 1.00 83.69 85 LEU A CA 1
ATOM 642 C C . LEU A 1 85 ? 3.904 22.839 11.889 1.00 83.69 85 LEU A C 1
ATOM 644 O O . LEU A 1 85 ? 3.643 22.641 10.704 1.00 83.69 85 LEU A O 1
ATOM 648 N N . ARG A 1 86 ? 3.309 23.812 12.602 1.00 77.62 86 ARG A N 1
ATOM 649 C CA . ARG A 1 86 ? 2.223 24.678 12.106 1.00 77.62 86 ARG A CA 1
ATOM 650 C C . ARG A 1 86 ? 1.094 23.878 11.450 1.00 77.62 86 ARG A C 1
ATOM 652 O O . ARG A 1 86 ? 0.468 24.348 10.500 1.00 77.62 86 ARG A O 1
ATOM 659 N N . VAL A 1 87 ? 0.845 22.668 11.946 1.00 67.06 87 VAL A N 1
ATOM 660 C CA . VAL A 1 87 ? -0.278 21.852 11.492 1.00 67.06 87 VAL A CA 1
ATOM 661 C C . VAL A 1 87 ? -1.519 22.493 12.092 1.00 67.06 87 VAL A C 1
ATOM 663 O O . VAL A 1 87 ? -1.750 22.402 13.296 1.00 67.06 87 VAL A O 1
ATOM 666 N N . ALA A 1 88 ? -2.260 23.235 11.271 1.00 55.50 88 ALA A N 1
ATOM 667 C CA . ALA A 1 88 ? -3.592 23.678 11.644 1.00 55.50 88 ALA A CA 1
ATOM 668 C C . ALA A 1 88 ? -4.490 22.439 11.744 1.00 55.50 88 ALA A C 1
ATOM 670 O O . ALA A 1 88 ? -4.395 21.545 10.901 1.00 55.50 88 ALA A O 1
ATOM 671 N N . TYR A 1 89 ? -5.295 22.390 12.802 1.00 50.97 89 TYR A N 1
ATOM 672 C CA . TYR A 1 89 ? -6.351 21.395 12.956 1.00 50.97 89 TYR A CA 1
ATOM 673 C C . TYR A 1 89 ? -7.454 21.622 11.918 1.00 50.97 89 TYR A C 1
ATOM 675 O O . TYR A 1 89 ? -7.771 22.810 11.669 1.00 50.97 89 TYR A O 1
#

pLDDT: mean 80.52, std 11.18, range [46.12, 93.62]

Organism: NCBI:txid1776034

Secondary structure (DSSP, 8-state):
---HHHHHHHHHHHHHHTHHHHHHHHHHHHHTTSEEEETTTTEEEE----S-----HHHHHHHHHHHHHHHHHTTS-HHHHHHHTT---

Foldseek 3Di:
DDDPVVVVVVVVVVCVVCVVVVVVVQVVCVVVQQWDADPVVRDIDGDPCPPDPPQDPVVVVCPVVVV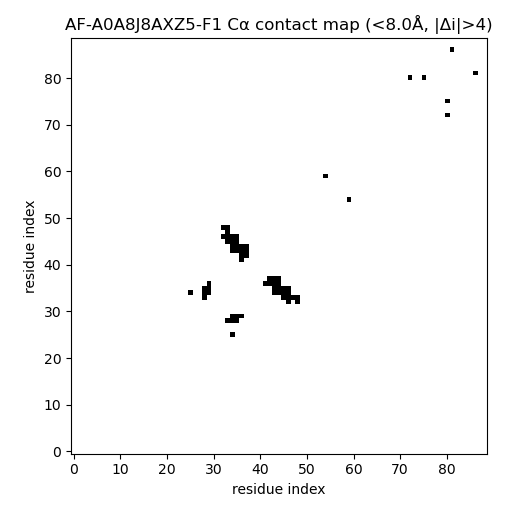VVVVVVVVDDPVVVCVVVVDDD

Mean predicted aligned error: 15.26 Å